Protein AF-A0A4R3MQ29-F1 (afdb_monomer_lite)

Radius of gyration: 14.33 Å; chains: 1; bounding box: 39×25×34 Å

Organism: NCBI:txid127458

Secondary structure (DSSP, 8-state):
--EEEEE-SSSSEEEEEEGGGTT-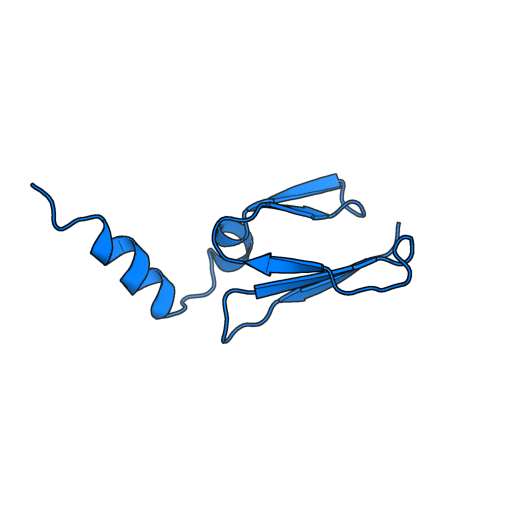EEEEETT-EEEETTTTEEEEHHHHTTT---HHHHHHHHTTS---

Sequence (68 aa):
MLEYVLIEQDIMEVEVCRRHHHWQSGHYFLGDQVWFGAIELSLPVTAIYARVTNEDLRTADAASSTGD

pLDDT: mean 82.74, std 17.72, range [41.81, 97.5]

Foldseek 3Di:
DDWDWDQDLQFLWIWIADVVVVRDTDIAGQPDWDQDVVVRDIDGSCVVCVPRVDVVVVVVVVVVPPDD

Structure (mmCIF, N/CA/C/O backbone):
data_AF-A0A4R3MQ29-F1
#
_entry.id   AF-A0A4R3MQ29-F1
#
loop_
_atom_site.group_PDB
_atom_site.id
_atom_site.type_symbol
_atom_site.label_atom_id
_atom_site.label_alt_id
_atom_site.label_comp_id
_atom_site.label_asym_id
_atom_site.label_entity_id
_atom_site.label_seq_id
_atom_site.pdbx_PDB_ins_code
_atom_site.Cartn_x
_atom_site.Cartn_y
_atom_site.Cartn_z
_atom_site.occupancy
_atom_site.B_iso_or_equiv
_atom_site.auth_seq_id
_atom_site.auth_comp_id
_atom_site.auth_asym_id
_atom_site.auth_atom_id
_atom_site.pdbx_PDB_model_num
ATOM 1 N N . MET A 1 1 ? 3.791 -4.145 -16.087 1.00 84.12 1 MET A N 1
ATOM 2 C CA . MET A 1 1 ? 4.113 -3.402 -14.849 1.00 84.12 1 MET A CA 1
ATOM 3 C C . MET A 1 1 ? 4.340 -4.416 -13.732 1.00 84.12 1 MET A C 1
ATOM 5 O O . MET A 1 1 ? 3.703 -5.456 -13.780 1.00 84.12 1 MET A O 1
ATOM 9 N N . LEU A 1 2 ? 5.287 -4.189 -12.815 1.00 93.81 2 LEU A N 1
ATOM 10 C CA . LEU A 1 2 ? 5.547 -5.079 -11.672 1.00 93.81 2 LEU A CA 1
ATOM 11 C C . LEU A 1 2 ? 5.564 -4.239 -10.398 1.00 93.81 2 LEU A C 1
ATOM 13 O O . LEU A 1 2 ? 6.285 -3.235 -10.342 1.00 93.81 2 LEU A O 1
ATOM 17 N N . GLU A 1 3 ? 4.777 -4.657 -9.417 1.00 96.25 3 GLU A N 1
ATOM 18 C CA . GLU A 1 3 ? 4.641 -3.999 -8.125 1.00 96.25 3 GLU A CA 1
ATOM 19 C C . GLU A 1 3 ? 4.490 -5.038 -7.012 1.00 96.25 3 GLU A C 1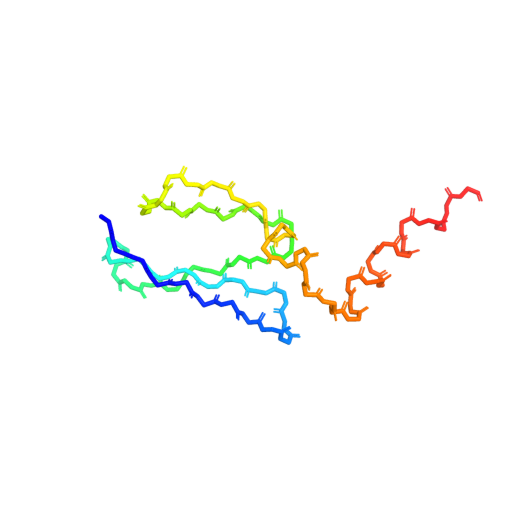
ATOM 21 O O . GLU A 1 3 ? 3.884 -6.089 -7.219 1.00 96.25 3 GLU A O 1
ATOM 26 N N . TYR A 1 4 ? 5.084 -4.744 -5.859 1.00 96.62 4 TYR A N 1
ATOM 27 C CA . TYR A 1 4 ? 4.844 -5.444 -4.604 1.00 96.62 4 TYR A CA 1
ATOM 28 C C . TYR A 1 4 ? 4.006 -4.539 -3.717 1.00 96.62 4 TYR A C 1
ATOM 30 O O . TYR A 1 4 ? 4.297 -3.348 -3.608 1.00 96.62 4 TYR A O 1
ATOM 38 N N . VAL A 1 5 ? 2.972 -5.117 -3.115 1.00 95.81 5 VAL A N 1
ATOM 39 C CA . VAL A 1 5 ? 2.076 -4.433 -2.186 1.00 95.81 5 VAL A CA 1
ATOM 40 C C . VAL A 1 5 ? 2.181 -5.147 -0.849 1.00 95.81 5 VAL A C 1
ATOM 42 O O . VAL A 1 5 ? 1.927 -6.351 -0.777 1.00 95.81 5 VAL A O 1
ATOM 45 N N . LEU A 1 6 ? 2.571 -4.408 0.182 1.00 95.25 6 LEU A N 1
ATOM 46 C CA . LEU A 1 6 ? 2.582 -4.848 1.568 1.00 95.25 6 LEU A CA 1
ATOM 47 C C . LEU A 1 6 ? 1.442 -4.130 2.294 1.00 95.25 6 LEU A C 1
ATOM 49 O O . LEU A 1 6 ? 1.284 -2.918 2.169 1.00 95.25 6 LEU A O 1
ATOM 53 N N . ILE A 1 7 ? 0.614 -4.901 2.994 1.00 91.88 7 ILE A N 1
ATOM 54 C CA . ILE A 1 7 ? -0.506 -4.394 3.789 1.00 91.88 7 ILE A CA 1
ATOM 55 C C . ILE A 1 7 ? -0.187 -4.750 5.232 1.00 91.88 7 ILE A C 1
ATOM 57 O O . ILE A 1 7 ? -0.233 -5.930 5.594 1.00 91.88 7 ILE A O 1
ATOM 61 N N . GLU A 1 8 ? 0.145 -3.746 6.033 1.00 90.56 8 GLU A N 1
ATOM 62 C CA . GLU A 1 8 ? 0.396 -3.937 7.457 1.00 90.56 8 GLU A CA 1
ATOM 63 C C . GLU A 1 8 ? -0.940 -4.117 8.187 1.00 90.56 8 GLU A C 1
ATOM 65 O O . GLU A 1 8 ? -1.908 -3.413 7.912 1.00 90.56 8 GLU A O 1
ATOM 70 N N . GLN A 1 9 ? -1.053 -5.105 9.075 1.00 81.12 9 GLN A N 1
ATOM 71 C CA . GLN A 1 9 ? -2.331 -5.399 9.748 1.00 81.12 9 GLN A CA 1
ATOM 72 C C . GLN A 1 9 ? -2.511 -4.611 11.048 1.00 81.12 9 GLN A C 1
ATOM 74 O O . GLN A 1 9 ? -3.636 -4.231 11.375 1.00 81.12 9 GLN A O 1
ATOM 79 N N . ASP A 1 10 ? -1.412 -4.342 11.753 1.00 81.38 10 ASP A N 1
ATOM 80 C CA . ASP A 1 10 ? -1.416 -3.676 13.060 1.00 81.38 10 ASP A CA 1
ATOM 81 C C . ASP A 1 10 ? -1.456 -2.144 12.943 1.00 81.38 10 ASP A C 1
ATOM 83 O O . ASP A 1 10 ? -1.848 -1.458 13.882 1.00 81.38 10 ASP A O 1
ATOM 87 N N . ILE A 1 11 ? -1.080 -1.605 11.780 1.00 81.19 11 ILE A N 1
ATOM 88 C CA . ILE A 1 11 ? -1.095 -0.174 11.466 1.00 81.19 11 ILE A CA 1
ATOM 89 C C . ILE A 1 11 ? -1.763 0.051 10.106 1.00 81.19 11 ILE A C 1
ATOM 91 O O . ILE A 1 11 ? -1.636 -0.767 9.199 1.00 81.19 11 ILE A O 1
ATOM 95 N N . MET A 1 12 ? -2.505 1.153 9.965 1.00 86.00 12 MET A N 1
ATOM 96 C CA . MET A 1 12 ? -3.258 1.494 8.745 1.00 86.00 12 MET A CA 1
ATOM 97 C C . MET A 1 12 ? -2.328 2.039 7.655 1.00 86.00 12 MET A C 1
ATOM 99 O O . MET A 1 12 ? -2.378 3.225 7.319 1.00 86.00 12 MET A O 1
ATOM 103 N N . GLU A 1 13 ? -1.467 1.169 7.134 1.00 93.00 13 GLU A N 1
ATOM 104 C CA . GLU A 1 13 ? -0.416 1.505 6.182 1.00 93.00 13 GLU A CA 1
ATOM 105 C C . GLU A 1 13 ? -0.328 0.479 5.049 1.00 93.00 13 GLU A C 1
ATOM 107 O O . GLU A 1 13 ? -0.211 -0.732 5.256 1.00 93.00 13 GLU A O 1
ATOM 112 N N . VAL A 1 14 ? -0.342 0.995 3.823 1.00 95.12 14 VAL A N 1
ATOM 113 C CA . VAL A 1 14 ? -0.080 0.224 2.611 1.00 95.12 14 VAL A CA 1
ATOM 114 C C . VAL A 1 14 ? 1.223 0.715 2.001 1.00 95.12 14 VAL A C 1
ATOM 116 O O . VAL A 1 14 ? 1.339 1.886 1.640 1.00 95.12 14 VAL A O 1
ATOM 119 N N . GLU A 1 15 ? 2.182 -0.185 1.823 1.00 97.31 15 GLU A N 1
ATOM 120 C CA . GLU A 1 15 ? 3.429 0.096 1.120 1.00 97.31 15 GLU A CA 1
ATOM 121 C C . GLU A 1 15 ? 3.379 -0.495 -0.293 1.00 97.31 15 GLU A C 1
ATOM 123 O O . GLU A 1 15 ? 3.045 -1.665 -0.496 1.00 97.31 15 GLU A O 1
ATOM 128 N N . VAL A 1 16 ? 3.726 0.317 -1.294 1.00 97.25 16 VAL A N 1
ATOM 129 C CA . VAL A 1 16 ? 3.805 -0.112 -2.694 1.00 97.25 16 VAL A CA 1
ATOM 130 C C . VAL A 1 16 ? 5.193 0.153 -3.264 1.00 97.25 16 VAL A C 1
ATOM 132 O O . VAL A 1 16 ? 5.591 1.300 -3.474 1.00 97.25 16 VAL A O 1
ATOM 135 N N . CYS A 1 17 ? 5.888 -0.923 -3.625 1.00 97.50 17 CYS A N 1
ATOM 136 C CA . CYS A 1 17 ? 7.202 -0.895 -4.262 1.00 97.50 17 CYS A CA 1
ATOM 137 C C . CYS A 1 17 ? 7.073 -1.235 -5.744 1.00 97.50 17 CYS A C 1
ATOM 139 O O . CYS A 1 17 ? 6.588 -2.306 -6.112 1.00 97.50 17 CYS A O 1
ATOM 141 N N . ARG A 1 18 ? 7.537 -0.344 -6.626 1.00 95.50 18 ARG A N 1
ATOM 142 C CA . ARG A 1 18 ? 7.358 -0.495 -8.081 1.00 95.50 18 ARG A CA 1
ATOM 143 C C . ARG A 1 18 ? 8.694 -0.644 -8.790 1.00 95.50 18 ARG A C 1
ATOM 145 O O . ARG A 1 18 ? 9.606 0.153 -8.579 1.00 95.50 18 ARG A O 1
ATOM 152 N N . ARG A 1 19 ? 8.794 -1.593 -9.730 1.00 95.44 19 ARG A N 1
ATOM 153 C CA . ARG A 1 19 ? 10.032 -1.803 -10.509 1.00 95.44 19 ARG A CA 1
ATOM 154 C C . ARG A 1 19 ? 10.470 -0.552 -11.277 1.00 95.44 19 ARG A C 1
ATOM 156 O O . ARG A 1 19 ? 11.660 -0.274 -11.361 1.00 95.44 19 ARG A O 1
ATOM 163 N N . HIS A 1 20 ? 9.519 0.196 -11.843 1.00 92.94 20 HIS A N 1
ATOM 164 C CA . HIS A 1 20 ? 9.812 1.421 -12.600 1.00 92.94 20 HIS A CA 1
ATOM 165 C C . HIS A 1 20 ? 10.240 2.592 -11.706 1.00 92.94 20 HIS A C 1
ATOM 167 O O . HIS A 1 20 ? 10.779 3.569 -12.208 1.00 92.94 20 HIS A O 1
ATOM 173 N N . HIS A 1 21 ? 10.020 2.477 -10.397 1.00 94.38 21 HIS A N 1
ATOM 174 C CA . HIS A 1 21 ? 10.456 3.431 -9.387 1.00 94.38 21 HIS A CA 1
ATOM 175 C C . HIS A 1 21 ? 11.592 2.842 -8.536 1.00 94.38 21 HIS A C 1
ATOM 177 O O . HIS A 1 21 ? 11.684 3.079 -7.339 1.00 94.38 21 HIS A O 1
ATOM 183 N N . HIS A 1 22 ? 12.437 2.006 -9.152 1.00 96.25 22 HIS A N 1
ATOM 184 C CA . HIS A 1 22 ? 13.609 1.386 -8.523 1.00 96.25 22 HIS A CA 1
ATOM 185 C C . HIS A 1 22 ? 13.317 0.634 -7.215 1.00 96.25 22 HIS A C 1
ATOM 187 O O . HIS A 1 22 ? 14.193 0.542 -6.362 1.00 96.25 22 HIS A O 1
ATOM 193 N N . TRP A 1 23 ? 12.101 0.095 -7.067 1.00 95.62 23 TRP A N 1
ATOM 194 C CA . TRP A 1 23 ? 11.632 -0.556 -5.839 1.00 95.62 23 TRP A CA 1
ATOM 195 C C . TRP A 1 23 ? 11.668 0.338 -4.594 1.00 95.62 23 TRP A C 1
ATOM 197 O O . TRP A 1 23 ? 11.694 -0.175 -3.484 1.00 95.62 23 TRP A O 1
ATOM 207 N N . GLN A 1 24 ? 11.655 1.661 -4.767 1.00 95.62 24 GLN A N 1
ATOM 2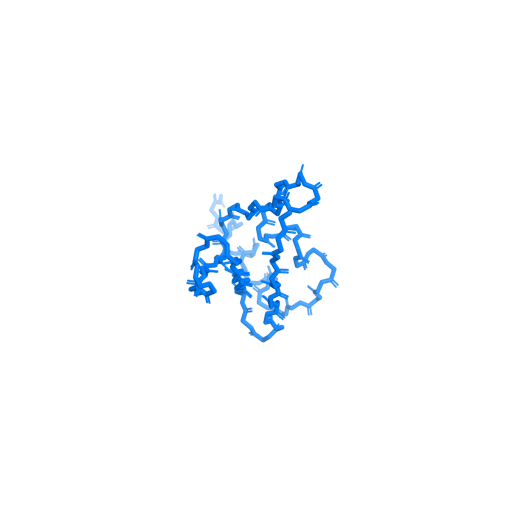08 C CA . GLN A 1 24 ? 11.499 2.583 -3.648 1.00 95.62 24 GLN A CA 1
ATOM 209 C C . GLN A 1 24 ? 10.090 2.454 -3.063 1.00 95.62 24 GLN A C 1
ATOM 211 O O . GLN A 1 24 ? 9.108 2.433 -3.818 1.00 95.62 24 GLN A O 1
ATOM 216 N N . SER A 1 25 ? 10.027 2.399 -1.736 1.00 95.56 25 SER A N 1
ATOM 217 C CA . SER A 1 25 ? 8.801 2.302 -0.950 1.00 95.56 25 SER A CA 1
ATOM 218 C C . SER A 1 25 ? 7.962 3.568 -1.071 1.00 95.56 25 SER A C 1
ATOM 220 O O . SER A 1 25 ? 8.438 4.680 -0.836 1.00 95.56 25 SER A O 1
ATOM 222 N N . GLY A 1 26 ? 6.705 3.400 -1.477 1.00 96.25 26 GLY A N 1
ATOM 223 C CA . GLY A 1 26 ? 5.676 4.428 -1.386 1.00 96.25 26 GLY A CA 1
ATOM 224 C C . GLY A 1 26 ? 4.675 4.039 -0.311 1.00 96.25 26 GLY A C 1
ATOM 225 O O . GLY A 1 26 ? 4.053 2.989 -0.435 1.00 96.25 26 GLY A O 1
ATOM 226 N N . HIS A 1 27 ? 4.522 4.882 0.702 1.00 96.69 27 HIS A N 1
ATOM 227 C CA . HIS A 1 27 ? 3.658 4.631 1.852 1.00 96.69 27 HIS A CA 1
ATOM 228 C C . HIS A 1 27 ? 2.342 5.393 1.689 1.00 96.69 27 HIS A C 1
ATOM 230 O O . HIS A 1 27 ? 2.349 6.563 1.303 1.00 96.69 27 HIS A O 1
ATOM 236 N N . TYR A 1 28 ? 1.231 4.717 1.964 1.00 96.75 28 TYR A N 1
ATOM 237 C CA . TYR A 1 28 ? -0.121 5.260 1.895 1.00 96.75 28 TYR A CA 1
ATOM 238 C C . TYR A 1 28 ? -0.837 4.977 3.212 1.00 96.75 28 TYR A C 1
ATOM 240 O O . TYR A 1 28 ? -0.841 3.841 3.686 1.00 96.75 28 TYR A O 1
ATOM 248 N N . PHE A 1 29 ? -1.473 5.999 3.771 1.00 93.62 29 PHE A N 1
ATOM 249 C CA . PHE A 1 29 ? -2.118 5.954 5.078 1.00 93.62 29 PHE A CA 1
ATOM 250 C C . PHE A 1 29 ? -3.633 6.150 4.971 1.00 93.62 29 PHE A C 1
ATOM 252 O O . PHE A 1 29 ? -4.200 6.362 3.896 1.00 93.62 29 PHE A O 1
ATOM 259 N N . LEU A 1 30 ? -4.322 6.076 6.110 1.00 89.81 30 LEU A N 1
ATOM 260 C CA . LEU A 1 30 ? -5.750 6.372 6.189 1.00 89.81 30 LEU A CA 1
ATOM 261 C C . LEU A 1 30 ? -6.064 7.749 5.565 1.00 89.81 30 LEU A C 1
ATOM 263 O O . LEU A 1 30 ? -5.497 8.763 5.960 1.00 89.81 30 LEU A O 1
ATOM 267 N N . GLY A 1 31 ? -6.992 7.776 4.606 1.00 88.19 31 GLY A N 1
ATOM 268 C CA . GLY A 1 31 ? -7.353 8.977 3.839 1.00 88.19 31 GLY A CA 1
ATOM 269 C C . GLY A 1 31 ? -6.718 9.046 2.446 1.00 88.19 31 GLY A C 1
ATOM 270 O O . GLY A 1 31 ? -7.250 9.743 1.581 1.00 88.19 31 GLY A O 1
ATOM 271 N N . ASP A 1 32 ? -5.665 8.266 2.190 1.00 96.25 32 ASP A N 1
ATOM 272 C CA . ASP A 1 32 ? -5.007 8.225 0.886 1.00 96.25 32 ASP A CA 1
ATOM 273 C C . ASP A 1 32 ? -5.732 7.320 -0.123 1.00 96.25 32 ASP A C 1
ATOM 275 O O . ASP A 1 32 ? -6.498 6.411 0.217 1.00 96.25 32 ASP A O 1
ATOM 279 N N . GLN A 1 33 ? -5.439 7.565 -1.402 1.00 97.00 33 GLN A N 1
ATOM 280 C CA . GLN A 1 33 ? -5.828 6.744 -2.547 1.00 97.00 33 GLN A CA 1
ATOM 281 C C . GLN A 1 33 ? -4.602 6.031 -3.115 1.00 97.00 33 GLN A C 1
ATOM 283 O O . GLN A 1 33 ? -3.614 6.666 -3.487 1.00 97.00 33 GLN A O 1
ATOM 288 N N . VAL A 1 34 ? -4.690 4.708 -3.225 1.00 96.44 34 VAL A N 1
ATOM 289 C CA . VAL A 1 34 ? -3.634 3.858 -3.768 1.00 96.44 34 VAL A CA 1
ATOM 290 C C . VAL A 1 34 ? -3.968 3.490 -5.208 1.00 96.44 34 VAL A C 1
ATOM 292 O O . VAL A 1 34 ? -5.026 2.926 -5.487 1.00 96.44 34 VAL A O 1
ATOM 295 N N . TRP A 1 35 ? -3.040 3.775 -6.124 1.00 96.50 35 TRP A N 1
ATOM 296 C CA . TRP A 1 35 ? -3.108 3.323 -7.515 1.00 96.50 35 TRP A CA 1
ATOM 297 C C . TRP A 1 35 ? -2.292 2.041 -7.729 1.00 96.50 35 TRP A C 1
ATOM 299 O O . TRP A 1 35 ? -1.063 2.044 -7.590 1.00 96.50 35 TRP A O 1
ATOM 309 N N . PHE A 1 36 ? -2.969 0.967 -8.127 1.00 95.56 36 PHE A N 1
ATOM 310 C CA . PHE A 1 36 ? -2.398 -0.327 -8.504 1.00 95.56 36 PHE A CA 1
ATOM 311 C C . PHE A 1 36 ? -2.367 -0.449 -10.025 1.00 95.56 36 PHE A C 1
ATOM 313 O O . PHE A 1 36 ? -3.315 -0.917 -10.661 1.00 95.56 36 PHE A O 1
ATOM 320 N N . GLY A 1 37 ? -1.284 0.011 -10.645 1.00 93.50 37 GLY A N 1
ATOM 321 C CA . GLY A 1 37 ? -1.227 0.090 -12.106 1.00 93.50 37 GLY A CA 1
ATOM 322 C C . GLY A 1 37 ? -1.014 -1.257 -12.804 1.00 93.50 37 GLY A C 1
ATOM 323 O O . GLY A 1 37 ? -1.152 -1.314 -14.020 1.00 93.50 37 GLY A O 1
ATOM 324 N N . ALA A 1 38 ? -0.697 -2.346 -12.091 1.00 93.38 38 ALA A N 1
ATOM 325 C CA . ALA A 1 38 ? -0.664 -3.676 -12.704 1.00 93.38 38 ALA A CA 1
ATOM 326 C C . ALA A 1 38 ? -2.071 -4.226 -12.996 1.00 93.38 38 ALA A C 1
ATOM 328 O O . ALA A 1 38 ? -2.215 -5.070 -13.878 1.00 93.38 38 ALA A O 1
ATOM 329 N N . ILE A 1 39 ? -3.082 -3.740 -12.269 1.00 95.06 39 ILE A N 1
ATOM 330 C CA . ILE A 1 39 ? -4.492 -4.144 -12.388 1.00 95.06 39 ILE A CA 1
ATOM 331 C C . ILE A 1 39 ? -5.423 -2.971 -12.725 1.00 95.06 39 ILE A C 1
ATOM 333 O O . ILE A 1 39 ? -6.638 -3.127 -12.688 1.00 95.06 39 ILE A O 1
ATOM 337 N N . GLU A 1 40 ? -4.850 -1.805 -13.031 1.00 95.94 40 GLU A N 1
ATOM 338 C CA . GLU A 1 40 ? -5.562 -0.577 -13.404 1.00 95.94 40 GLU A CA 1
ATOM 339 C C . GLU A 1 40 ? -6.669 -0.180 -12.411 1.00 95.94 40 GLU A C 1
ATOM 341 O O . GLU A 1 40 ? -7.766 0.230 -12.790 1.00 95.94 40 GLU A O 1
ATOM 346 N N . LEU A 1 41 ? -6.372 -0.300 -11.115 1.00 95.81 41 LEU A N 1
ATOM 347 C CA . LEU A 1 41 ? -7.335 -0.085 -10.040 1.00 95.81 41 LEU A CA 1
ATOM 348 C C . LEU A 1 41 ? -6.867 1.014 -9.086 1.00 95.81 41 LEU A C 1
ATOM 350 O O . LEU A 1 41 ? -5.734 0.990 -8.611 1.00 95.81 41 LEU A O 1
ATOM 354 N N . SER A 1 42 ? -7.768 1.939 -8.751 1.00 97.19 42 SER A N 1
ATOM 355 C CA . SER A 1 42 ? -7.569 2.923 -7.684 1.00 97.19 42 SER A CA 1
ATOM 356 C C . SER A 1 42 ? -8.498 2.598 -6.524 1.00 97.19 42 SER A C 1
ATOM 358 O O . SER A 1 42 ? -9.709 2.497 -6.731 1.00 97.19 42 SER A O 1
ATOM 360 N N . LEU A 1 43 ? -7.956 2.440 -5.319 1.00 95.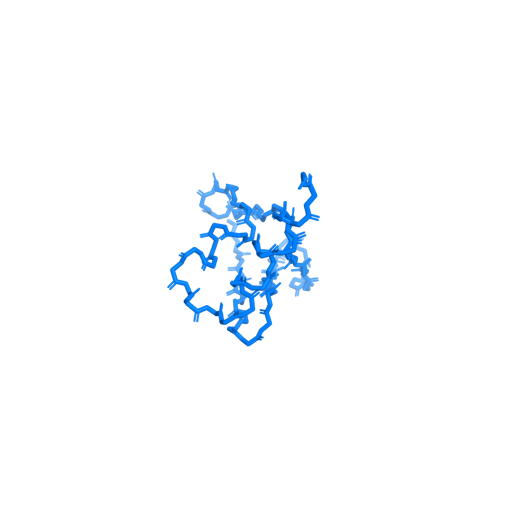69 43 LEU A N 1
ATOM 361 C CA . LEU A 1 43 ? -8.750 2.234 -4.108 1.00 95.69 43 LEU A CA 1
ATOM 362 C C . LEU A 1 43 ? -8.299 3.177 -2.992 1.00 95.69 43 LEU A C 1
ATOM 364 O O . LEU A 1 43 ? -7.095 3.325 -2.777 1.00 95.69 43 LEU A O 1
ATOM 368 N N . PRO A 1 44 ? -9.232 3.761 -2.219 1.00 95.50 44 PRO A N 1
ATOM 369 C CA . PRO A 1 44 ? -8.863 4.398 -0.967 1.00 95.50 44 PRO A CA 1
ATOM 370 C C . PRO A 1 44 ? -8.341 3.345 0.015 1.00 95.50 44 PRO A C 1
ATOM 372 O O . PRO A 1 44 ? -8.836 2.213 0.034 1.00 95.50 44 PRO A O 1
ATOM 375 N N . VAL A 1 45 ? -7.389 3.722 0.872 1.00 92.88 45 VAL A N 1
ATOM 376 C CA . VAL A 1 45 ? -6.830 2.821 1.896 1.00 92.88 45 VAL A CA 1
ATOM 377 C C . VAL A 1 45 ? -7.942 2.221 2.766 1.00 92.88 45 VAL A C 1
ATOM 379 O O . VAL A 1 45 ? -7.945 1.023 3.030 1.00 92.88 45 VAL A O 1
ATOM 382 N N . THR A 1 46 ? -8.983 2.991 3.091 1.00 90.44 46 THR A N 1
ATOM 383 C CA . THR A 1 46 ? -10.159 2.507 3.840 1.00 90.44 46 THR A CA 1
ATOM 384 C C . THR A 1 46 ? -10.866 1.312 3.190 1.00 90.44 46 THR A C 1
ATOM 386 O O . THR A 1 46 ? -11.340 0.424 3.896 1.00 90.44 46 THR A O 1
ATOM 389 N N . ALA A 1 47 ? -10.916 1.233 1.856 1.00 91.00 47 ALA A N 1
ATOM 390 C CA . ALA A 1 47 ? -11.538 0.109 1.154 1.00 91.00 47 ALA A CA 1
ATOM 391 C C . ALA A 1 47 ? -10.685 -1.168 1.217 1.00 91.00 47 ALA A C 1
ATOM 393 O O . ALA A 1 47 ? -11.236 -2.269 1.226 1.00 91.00 47 ALA A O 1
ATOM 394 N N . ILE A 1 48 ? -9.357 -1.028 1.296 1.00 90.31 48 ILE A N 1
ATOM 395 C CA . ILE A 1 48 ? -8.417 -2.149 1.451 1.00 90.31 48 ILE A CA 1
ATOM 396 C C . ILE A 1 48 ? -8.627 -2.817 2.820 1.00 90.31 48 ILE A C 1
ATOM 398 O O . ILE A 1 48 ? -8.651 -4.044 2.914 1.00 90.31 48 ILE A O 1
ATOM 402 N N . TYR A 1 49 ? -8.898 -2.020 3.857 1.00 86.12 49 TYR A N 1
ATOM 403 C CA . TYR A 1 49 ? -9.137 -2.494 5.225 1.00 86.12 49 TYR A CA 1
ATOM 404 C C . TYR A 1 49 ? -10.609 -2.782 5.563 1.00 86.12 49 TYR A C 1
ATOM 406 O O . TYR A 1 49 ? -10.904 -3.179 6.685 1.00 86.12 49 TYR A O 1
ATOM 414 N N . ALA A 1 50 ? -11.547 -2.674 4.616 1.00 76.62 50 ALA A N 1
ATOM 415 C CA . ALA A 1 50 ? -12.992 -2.746 4.891 1.00 76.62 50 ALA A CA 1
ATOM 416 C C . ALA A 1 50 ? -13.484 -4.050 5.561 1.00 76.62 50 ALA A C 1
ATOM 418 O O . ALA A 1 50 ? -14.573 -4.081 6.130 1.00 76.62 50 ALA A O 1
ATOM 419 N N . ARG A 1 51 ? -12.718 -5.147 5.475 1.00 63.53 51 ARG A N 1
ATOM 420 C CA . ARG A 1 51 ? -13.026 -6.431 6.139 1.00 63.53 51 ARG A CA 1
ATOM 421 C C . ARG A 1 51 ? -12.095 -6.761 7.304 1.00 63.53 51 ARG A C 1
ATOM 423 O O . ARG A 1 51 ? -12.296 -7.778 7.966 1.00 63.53 51 ARG A O 1
ATOM 430 N N . VAL A 1 52 ? -11.088 -5.930 7.550 1.00 63.78 52 VAL A N 1
ATOM 431 C CA . VAL A 1 52 ? -10.219 -6.060 8.715 1.00 63.78 52 VAL A CA 1
ATOM 432 C C . VAL A 1 52 ? -10.981 -5.442 9.878 1.00 63.78 52 VAL A C 1
ATOM 434 O O . VAL A 1 52 ? -11.221 -4.239 9.912 1.00 63.78 52 VAL A O 1
ATOM 437 N N . THR A 1 53 ? -11.420 -6.276 10.820 1.00 56.28 53 THR A N 1
ATOM 438 C CA . THR A 1 53 ? -12.025 -5.788 12.066 1.00 56.28 53 THR A CA 1
ATOM 439 C C . THR A 1 53 ? -10.894 -5.283 12.955 1.00 56.28 53 THR A C 1
ATOM 441 O O . THR A 1 53 ? -10.489 -5.976 13.880 1.00 56.28 53 THR A O 1
ATOM 444 N N . ASN A 1 54 ? -10.320 -4.127 12.619 1.00 54.03 54 ASN A N 1
ATOM 445 C CA . ASN A 1 54 ? -9.332 -3.492 13.475 1.00 54.03 54 ASN A CA 1
ATOM 446 C C . ASN A 1 54 ? -10.077 -2.603 14.475 1.00 54.03 54 ASN A C 1
ATOM 448 O O . ASN A 1 54 ? -10.908 -1.783 14.076 1.00 54.03 54 ASN A O 1
ATOM 452 N N . GLU A 1 55 ? -9.839 -2.804 15.768 1.00 53.50 55 GLU A N 1
ATOM 453 C CA . GLU A 1 55 ? -10.529 -2.090 16.849 1.00 53.50 55 GLU A CA 1
ATOM 454 C C . GLU A 1 55 ? -10.387 -0.559 16.701 1.00 53.50 55 GLU A C 1
ATOM 456 O O . GLU A 1 55 ? -11.312 0.184 17.026 1.00 53.50 55 GLU A O 1
ATOM 461 N N . ASP A 1 56 ? -9.301 -0.100 16.071 1.00 55.00 56 ASP A N 1
ATOM 462 C CA . ASP A 1 56 ? -9.025 1.306 15.758 1.00 55.00 56 ASP A CA 1
ATOM 463 C C . ASP A 1 56 ? -10.007 1.963 14.774 1.00 55.00 56 ASP A C 1
ATOM 465 O O . ASP A 1 56 ? -10.317 3.149 14.919 1.00 55.00 56 ASP A O 1
ATOM 469 N N . LEU A 1 57 ? 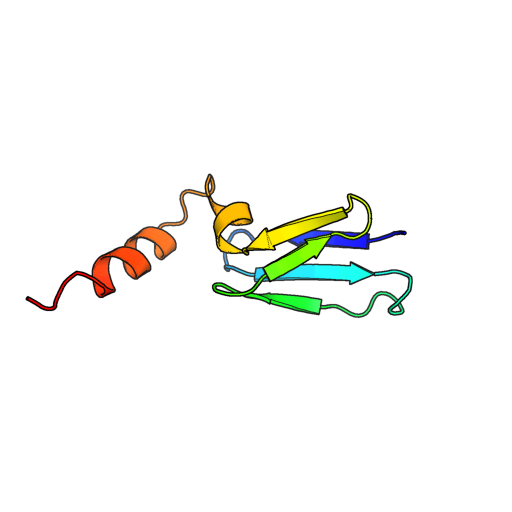-10.572 1.222 13.810 1.00 57.44 57 LEU A N 1
ATOM 470 C CA . LEU A 1 57 ? -11.569 1.790 12.886 1.00 57.44 57 LEU A CA 1
ATOM 471 C C . LEU A 1 57 ? -12.865 2.169 13.619 1.00 57.44 57 LEU A C 1
ATOM 473 O O . LEU A 1 57 ? -13.544 3.117 13.233 1.00 57.44 57 LEU A O 1
ATOM 477 N N . ARG A 1 58 ? -13.177 1.488 14.731 1.00 53.28 58 ARG A N 1
ATOM 478 C CA . ARG A 1 58 ? -14.344 1.805 15.565 1.00 53.28 58 ARG A CA 1
ATOM 479 C C . ARG A 1 58 ? -14.177 3.138 16.308 1.00 53.28 58 ARG A C 1
ATOM 481 O O . ARG A 1 58 ? -15.174 3.798 16.593 1.00 53.28 58 ARG A O 1
ATOM 488 N N . THR A 1 59 ? -12.944 3.551 16.598 1.00 51.16 59 THR A N 1
ATOM 489 C CA . THR A 1 59 ? -12.658 4.805 17.313 1.00 51.16 59 THR A CA 1
ATOM 490 C C . THR A 1 59 ? -12.760 6.028 16.393 1.00 51.16 59 THR A C 1
ATOM 492 O O . THR A 1 59 ? -13.250 7.073 16.825 1.00 51.16 59 THR A O 1
ATOM 495 N N . ALA A 1 60 ? -12.381 5.905 15.114 1.00 53.78 60 ALA A N 1
ATOM 496 C CA . ALA A 1 60 ? -12.469 7.003 14.142 1.00 53.78 60 ALA A CA 1
ATOM 497 C C . ALA A 1 60 ? -13.923 7.408 13.813 1.00 53.78 60 ALA A C 1
ATOM 499 O O . ALA A 1 60 ? -14.231 8.600 13.740 1.00 53.78 60 ALA A O 1
ATOM 500 N N . ASP A 1 61 ? -14.840 6.440 13.703 1.00 52.03 61 ASP A N 1
ATOM 501 C CA . ASP A 1 61 ? -16.266 6.714 13.461 1.00 52.03 61 ASP A CA 1
ATOM 502 C C . ASP A 1 61 ? -16.964 7.341 14.688 1.00 52.03 61 ASP A C 1
ATOM 504 O O . ASP A 1 61 ? -17.866 8.174 14.554 1.00 52.03 61 ASP A O 1
ATOM 508 N N . ALA A 1 62 ? -16.520 7.007 15.906 1.00 52.16 62 ALA A N 1
ATOM 509 C CA . ALA A 1 62 ? -17.109 7.520 17.145 1.00 52.16 62 ALA A CA 1
ATOM 510 C C . ALA A 1 62 ? -16.782 9.003 17.416 1.00 52.16 62 ALA A C 1
ATOM 512 O O . ALA A 1 62 ? -17.584 9.709 18.032 1.00 52.16 62 ALA A O 1
ATOM 513 N N . ALA A 1 63 ? -15.644 9.506 16.925 1.00 54.53 63 ALA A N 1
ATOM 514 C CA . ALA A 1 63 ? -15.232 10.900 17.114 1.00 54.53 63 ALA A CA 1
ATOM 515 C C . ALA A 1 63 ? -16.018 11.903 16.242 1.00 54.53 63 ALA A C 1
ATOM 517 O O . ALA A 1 63 ? -16.026 13.095 16.540 1.00 54.53 63 ALA A O 1
ATOM 518 N N . SER A 1 64 ? -16.717 11.431 15.203 1.00 53.69 64 SER A N 1
ATOM 519 C CA . SER A 1 64 ? -17.487 12.285 14.279 1.00 53.69 64 SER A CA 1
ATOM 520 C C . SER A 1 64 ? -18.947 12.499 14.703 1.00 53.69 64 SER A C 1
ATOM 522 O O . SER A 1 64 ? -19.687 13.200 14.020 1.00 53.69 64 SER A O 1
ATOM 524 N N . SER A 1 65 ? -19.369 11.897 15.823 1.00 52.41 65 SER A N 1
ATOM 525 C CA . SER A 1 65 ? -20.776 11.880 16.261 1.00 52.41 65 SER A CA 1
ATOM 526 C C . SER A 1 65 ? -21.047 12.643 17.566 1.00 52.41 65 SER A C 1
ATOM 528 O O . SER A 1 65 ? -22.176 12.643 18.042 1.00 52.41 65 SER A O 1
ATOM 530 N N . THR A 1 66 ? -20.045 13.299 18.167 1.00 51.16 66 THR A N 1
ATOM 531 C CA . THR A 1 66 ? -20.254 14.194 19.325 1.00 51.16 66 THR A CA 1
ATOM 532 C C . THR A 1 66 ? -20.194 15.640 18.851 1.00 51.16 66 THR A C 1
ATOM 534 O O . THR A 1 66 ? -19.153 16.291 18.910 1.00 51.16 66 THR A O 1
ATOM 537 N N . GLY A 1 67 ? -21.314 16.115 18.315 1.00 58.47 67 GLY A N 1
ATOM 538 C CA . GLY A 1 67 ? -21.448 17.466 17.788 1.00 58.47 67 GLY A CA 1
ATOM 539 C C . GLY A 1 67 ? -22.843 17.750 17.239 1.00 58.47 67 GLY A C 1
ATOM 540 O O . GLY A 1 67 ? -22.941 18.205 16.106 1.00 58.47 67 GLY A O 1
ATOM 541 N N . ASP A 1 68 ? -23.885 17.456 18.021 1.00 41.81 68 ASP A N 1
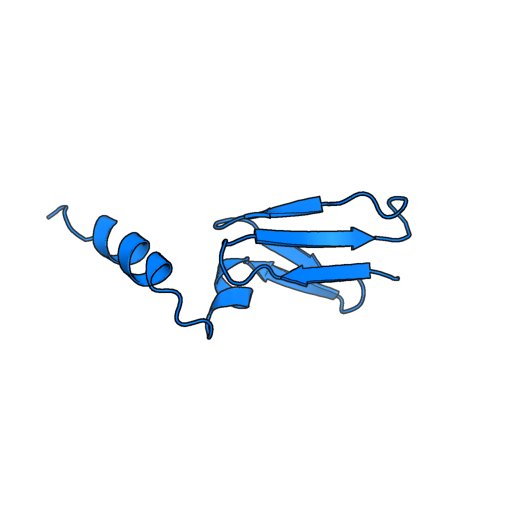ATOM 542 C CA . ASP A 1 68 ? -25.192 18.133 17.962 1.00 41.81 68 ASP A CA 1
ATOM 543 C C . ASP A 1 68 ? -25.705 18.335 19.397 1.00 41.81 68 ASP A C 1
ATOM 545 O O . ASP A 1 68 ? -25.629 17.360 20.187 1.00 41.81 68 ASP A O 1
#